Protein AF-A0A432HM19-F1 (afdb_monomer)

Solvent-accessible s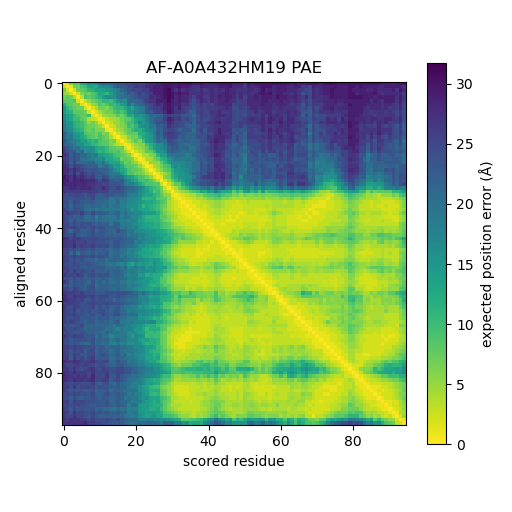urface area (backbone atoms only — not comparable to full-atom values): 5938 Å² total; per-residue (Å²): 137,79,96,77,69,78,69,68,59,58,58,56,60,57,55,65,72,72,70,80,79,85,87,76,81,86,66,100,45,102,65,53,43,78,49,64,29,33,29,42,78,53,97,93,42,52,29,38,40,38,100,87,51,69,26,42,58,38,86,61,96,52,76,94,39,51,81,36,46,31,40,36,32,22,36,77,43,85,49,100,92,44,48,32,34,40,43,76,44,78,42,78,52,85,126

pLDDT: mean 72.33, std 16.24, range [40.94, 89.38]

Foldseek 3Di:
DDPPPPPPVVVVVVVVVVPDDDPDDDDPDPFKDKDKAAWAQDPVGIWGDDPPDIAAEDQDPCVVRHRFIKIFIAGWDQDPVGTHGYGPDIDTDDD

Sequence (95 aa):
MKYRIKRTLIGLLISVLGFSLVTFIGCTGKDMKVVTGTIEQTDDGLVLRTDTNEYTTAGADIAALVGKKVEVTGMITEGTAGKIFNIVGIRALKG

Structure (mmCIF, N/CA/C/O backbone):
data_AF-A0A432HM19-F1
#
_entry.id   AF-A0A432HM19-F1
#
loop_
_atom_site.group_PDB
_atom_site.id
_atom_site.type_symbol
_atom_site.label_atom_id
_atom_site.label_alt_id
_atom_site.label_comp_id
_atom_site.label_asym_id
_atom_site.label_entity_id
_atom_site.label_seq_id
_atom_site.pdbx_PDB_ins_code
_atom_site.Cartn_x
_atom_site.Cartn_y
_atom_site.Cartn_z
_atom_site.occupancy
_atom_site.B_iso_or_equiv
_atom_site.auth_seq_id
_atom_site.auth_comp_id
_atom_site.auth_asym_id
_atom_site.auth_atom_id
_atom_site.pdbx_PDB_model_num
ATOM 1 N N . MET A 1 1 ? -33.085 33.183 24.180 1.00 41.19 1 MET A N 1
ATOM 2 C CA . MET A 1 1 ? -32.435 33.366 22.863 1.00 41.19 1 MET A CA 1
ATOM 3 C C . MET A 1 1 ? -31.224 32.438 22.752 1.00 41.19 1 MET A C 1
ATOM 5 O O . MET A 1 1 ? -30.227 32.665 23.411 1.00 41.19 1 MET A O 1
ATOM 9 N N .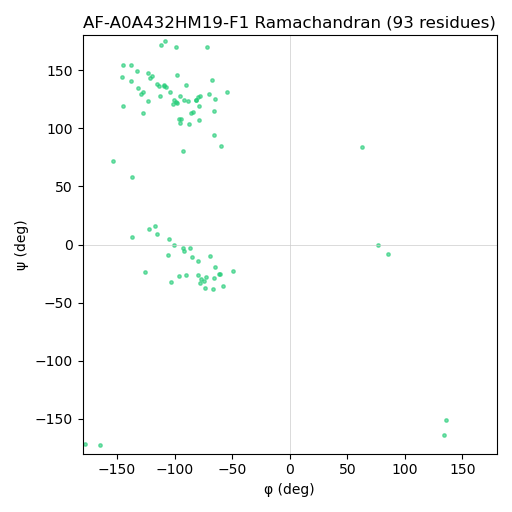 LYS A 1 2 ? -31.363 31.386 21.930 1.00 40.94 2 LYS A N 1
ATOM 10 C CA . LYS A 1 2 ? -30.318 30.718 21.125 1.00 40.94 2 LYS A CA 1
ATOM 11 C C . LYS A 1 2 ? -29.138 30.034 21.850 1.00 40.94 2 LYS A C 1
ATOM 13 O O . LYS A 1 2 ? -28.011 30.513 21.841 1.00 40.94 2 LYS A O 1
ATOM 18 N N . TYR A 1 3 ? -29.377 28.787 22.268 1.00 43.03 3 TYR A N 1
ATOM 19 C CA . TYR A 1 3 ? -28.361 27.725 22.312 1.00 43.03 3 TYR A CA 1
ATOM 20 C C . TYR A 1 3 ? -27.793 27.482 20.892 1.00 43.03 3 TYR A C 1
ATOM 22 O O . TYR A 1 3 ? -28.277 26.621 20.162 1.00 43.03 3 TYR A O 1
ATOM 30 N N . ARG A 1 4 ? -26.791 28.259 20.457 1.00 50.78 4 ARG A N 1
ATOM 31 C CA . ARG A 1 4 ? -26.074 28.058 19.171 1.00 50.78 4 ARG A CA 1
ATOM 32 C C . ARG A 1 4 ? -24.581 27.734 19.333 1.00 50.78 4 ARG A C 1
ATOM 34 O O . ARG A 1 4 ? -23.842 27.814 18.364 1.00 50.78 4 ARG A O 1
ATOM 41 N N . ILE A 1 5 ? -24.129 27.347 20.528 1.00 50.00 5 ILE A N 1
ATOM 42 C CA . ILE A 1 5 ? -22.687 27.220 20.835 1.00 50.00 5 ILE A CA 1
ATOM 43 C C . ILE A 1 5 ? -22.205 25.750 20.901 1.00 50.00 5 ILE A C 1
ATOM 45 O O . ILE A 1 5 ? -21.010 25.484 20.904 1.00 50.00 5 ILE A O 1
ATOM 49 N N . LYS A 1 6 ? -23.100 24.749 20.864 1.00 47.59 6 LYS A N 1
ATOM 50 C CA . LYS A 1 6 ? -22.717 23.340 21.113 1.00 47.59 6 LYS A CA 1
ATOM 51 C C . LYS A 1 6 ? -22.173 22.545 19.913 1.00 47.59 6 LYS A C 1
ATOM 53 O O . LYS A 1 6 ? -21.668 21.452 20.122 1.00 47.59 6 LYS A O 1
ATOM 58 N N . ARG A 1 7 ? -22.255 23.045 18.673 1.00 49.09 7 ARG A N 1
ATOM 59 C CA . ARG A 1 7 ? -21.836 22.281 17.472 1.00 49.09 7 ARG A CA 1
ATOM 60 C C . ARG A 1 7 ? -20.415 22.587 16.991 1.00 49.09 7 ARG A C 1
ATOM 62 O O . ARG A 1 7 ? -19.776 21.717 16.417 1.00 49.09 7 ARG A O 1
ATOM 69 N N . THR A 1 8 ? -19.907 23.785 17.263 1.00 47.66 8 THR A N 1
ATOM 70 C CA . THR A 1 8 ? -18.619 24.253 16.720 1.00 47.66 8 THR A CA 1
ATOM 71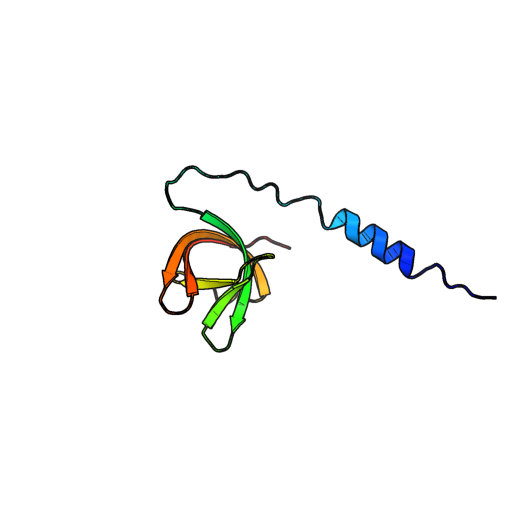 C C . THR A 1 8 ? -17.428 23.917 17.625 1.00 47.66 8 THR A C 1
ATOM 73 O O . THR A 1 8 ? -16.322 23.733 17.136 1.00 47.66 8 THR A O 1
ATOM 76 N N . LEU A 1 9 ? -17.653 23.763 18.936 1.00 49.28 9 LEU A N 1
ATOM 77 C CA . LEU A 1 9 ? -16.618 23.381 19.910 1.00 49.28 9 LEU A CA 1
ATOM 78 C C . LEU A 1 9 ? -16.272 21.882 19.874 1.00 49.28 9 LEU A C 1
ATOM 80 O O . LEU A 1 9 ? -15.131 21.512 20.129 1.00 49.28 9 LEU A O 1
ATOM 84 N N . ILE A 1 10 ? -17.229 21.024 19.503 1.00 52.81 10 ILE A N 1
ATOM 85 C CA . ILE A 1 10 ? -17.012 19.570 19.386 1.00 52.81 10 ILE A CA 1
ATOM 86 C C . ILE A 1 10 ? -16.183 19.244 18.134 1.00 52.81 10 ILE A C 1
ATOM 88 O O . ILE A 1 10 ? -15.294 18.400 18.192 1.00 52.81 10 ILE A O 1
ATOM 92 N N . GLY A 1 11 ? -16.404 19.961 17.025 1.00 47.97 11 GLY A N 1
ATOM 93 C CA . GLY A 1 11 ? -15.609 19.787 15.802 1.00 47.97 11 GLY A CA 1
ATOM 94 C C . GLY A 1 11 ? -14.139 20.201 15.954 1.00 47.97 11 GLY A C 1
ATOM 95 O O . GLY A 1 11 ? -13.271 19.623 15.308 1.00 47.97 11 GLY A O 1
ATOM 96 N N . LEU A 1 12 ? -13.842 21.156 16.844 1.00 47.84 12 LEU A N 1
ATOM 97 C CA . LEU A 1 12 ? -12.482 21.655 17.070 1.00 47.84 12 LEU A CA 1
ATOM 98 C C . LEU A 1 12 ? -11.636 20.702 17.941 1.00 47.84 12 LEU A C 1
ATOM 100 O O . LEU A 1 12 ? -10.438 20.569 17.718 1.00 47.84 12 LEU A O 1
ATOM 104 N N . LEU A 1 13 ? -12.258 19.994 18.890 1.00 48.09 13 LEU A N 1
ATOM 105 C CA . LEU A 1 13 ? -11.594 19.001 19.751 1.00 48.09 13 LEU A CA 1
ATOM 106 C C . LEU A 1 13 ? -11.273 17.688 19.014 1.00 48.09 13 LEU A C 1
ATOM 108 O O . LEU A 1 13 ? -10.256 17.060 19.296 1.00 48.09 13 LEU A O 1
ATOM 112 N N . ILE A 1 14 ? -12.095 17.308 18.030 1.00 53.12 14 ILE A N 1
ATOM 113 C CA . ILE A 1 14 ? -11.867 16.126 17.178 1.00 53.12 14 ILE A CA 1
ATOM 114 C C . ILE A 1 14 ? -10.721 16.368 16.178 1.00 53.12 14 ILE A C 1
ATOM 116 O O . ILE A 1 14 ? -10.005 15.437 15.822 1.00 53.12 14 ILE A O 1
ATOM 120 N N . SER A 1 15 ? -10.493 17.623 15.779 1.00 48.28 15 SER A N 1
ATOM 121 C CA . SER A 1 15 ? -9.418 18.005 14.851 1.00 48.28 15 SER A CA 1
ATOM 122 C C . SER A 1 15 ? -8.013 17.804 15.443 1.00 48.28 15 SER A C 1
ATOM 124 O O . SER A 1 15 ? -7.111 17.322 14.762 1.00 48.28 15 SER A O 1
ATOM 126 N N . VAL A 1 16 ? -7.827 18.086 16.738 1.00 50.03 16 VAL A N 1
ATOM 127 C CA . VAL A 1 16 ? -6.505 18.015 17.395 1.00 50.03 16 VAL A CA 1
ATOM 128 C C . VAL A 1 16 ? -6.107 16.576 17.764 1.00 50.03 16 VAL A C 1
ATOM 130 O O . VAL A 1 16 ? -4.923 16.251 17.792 1.00 50.03 16 VAL A O 1
ATOM 133 N N . LEU A 1 17 ? -7.079 15.679 17.970 1.00 50.72 17 LEU A N 1
ATOM 134 C CA . LEU A 1 17 ? -6.837 14.246 18.206 1.00 50.72 17 LEU A CA 1
ATOM 135 C C . LEU A 1 17 ? -6.548 13.446 16.923 1.00 50.72 17 LEU A C 1
ATOM 137 O O . LEU A 1 17 ? -6.060 12.322 17.012 1.00 50.72 17 LEU A O 1
ATOM 141 N N . GLY A 1 18 ? -6.812 14.016 15.743 1.00 47.06 18 GLY A N 1
ATOM 142 C CA . GLY A 1 18 ? -6.563 13.374 14.448 1.00 47.06 18 GLY A CA 1
ATOM 143 C C . GLY A 1 18 ? -5.152 13.571 13.882 1.00 47.06 18 GLY A C 1
ATOM 144 O O . GLY A 1 18 ? -4.853 13.020 12.828 1.00 47.06 18 GLY A O 1
ATOM 145 N N . PHE A 1 19 ? -4.289 14.346 14.552 1.00 50.66 19 PHE A N 1
ATOM 146 C CA . PHE A 1 19 ? -3.006 14.802 13.993 1.00 50.66 19 PHE A CA 1
ATOM 147 C C . PHE A 1 19 ? -1.754 14.261 14.704 1.00 50.66 19 PHE A C 1
ATOM 149 O O . PHE A 1 19 ? -0.648 14.724 14.433 1.00 50.66 19 PHE A O 1
ATOM 156 N N . SER A 1 20 ? -1.889 13.304 15.626 1.00 49.62 20 SER A N 1
ATOM 157 C CA . SER A 1 20 ? -0.781 12.934 16.518 1.00 49.62 20 SER A CA 1
ATOM 158 C C . SER A 1 20 ? 0.108 11.780 16.057 1.00 49.62 20 SER A C 1
ATOM 160 O O . SER A 1 20 ? 1.081 11.497 16.750 1.00 49.62 20 SER A O 1
ATOM 162 N N . LEU A 1 21 ? -0.148 11.100 14.934 1.00 51.59 21 LEU A N 1
ATOM 163 C CA . LEU A 1 21 ? 0.657 9.908 14.645 1.00 51.59 21 LEU A CA 1
ATOM 164 C C . LEU A 1 21 ? 0.786 9.539 13.167 1.00 51.59 21 LEU A C 1
ATOM 166 O O . LEU A 1 21 ? 0.286 8.506 12.735 1.00 51.59 21 LEU A O 1
ATOM 170 N N . VAL A 1 22 ? 1.546 10.319 12.399 1.00 55.09 22 VAL A N 1
ATOM 171 C CA . VAL A 1 22 ? 2.269 9.738 11.254 1.00 55.09 22 VAL A CA 1
ATOM 172 C C . VAL A 1 22 ? 3.692 10.293 11.196 1.00 55.09 22 VAL A C 1
ATOM 174 O O . VAL A 1 22 ? 4.126 10.881 10.213 1.00 55.09 22 VAL A O 1
ATOM 177 N N . THR A 1 23 ? 4.454 10.102 12.271 1.00 54.22 23 THR A N 1
ATOM 178 C CA . THR A 1 23 ? 5.918 10.085 12.173 1.00 54.22 23 THR A CA 1
ATOM 179 C C . THR A 1 23 ? 6.349 8.639 11.970 1.00 54.22 23 THR A C 1
ATOM 181 O O . THR A 1 23 ? 6.712 7.961 12.930 1.00 54.22 23 THR A O 1
ATOM 184 N N . PHE A 1 24 ? 6.266 8.140 10.735 1.00 48.72 24 PHE A N 1
ATOM 185 C CA . PHE A 1 24 ? 6.933 6.886 10.384 1.00 48.72 24 PHE A CA 1
ATOM 186 C C . PHE A 1 24 ? 8.309 7.193 9.790 1.00 48.72 24 PHE A C 1
ATOM 188 O O . PHE A 1 24 ? 8.444 7.743 8.698 1.00 48.72 24 PHE A O 1
ATOM 195 N N . ILE A 1 25 ? 9.323 6.893 10.599 1.00 58.09 25 ILE A N 1
ATOM 196 C CA . ILE A 1 25 ? 10.753 6.983 10.303 1.00 58.09 25 ILE A CA 1
ATOM 197 C C . ILE A 1 25 ? 11.109 5.938 9.234 1.00 58.09 25 ILE A C 1
ATOM 199 O O . ILE A 1 25 ? 10.567 4.835 9.226 1.00 58.09 25 ILE A O 1
ATOM 203 N N . GLY A 1 26 ? 11.999 6.324 8.316 1.00 61.53 26 GLY A N 1
ATOM 204 C CA . GLY A 1 26 ? 12.313 5.592 7.091 1.00 61.53 26 GLY A CA 1
ATOM 205 C C . GLY A 1 26 ? 13.103 4.289 7.249 1.00 61.53 26 GLY A C 1
ATOM 206 O O . GLY A 1 26 ? 13.687 3.997 8.289 1.00 61.53 26 GLY A O 1
ATOM 207 N N . CYS A 1 27 ? 13.187 3.545 6.143 1.00 45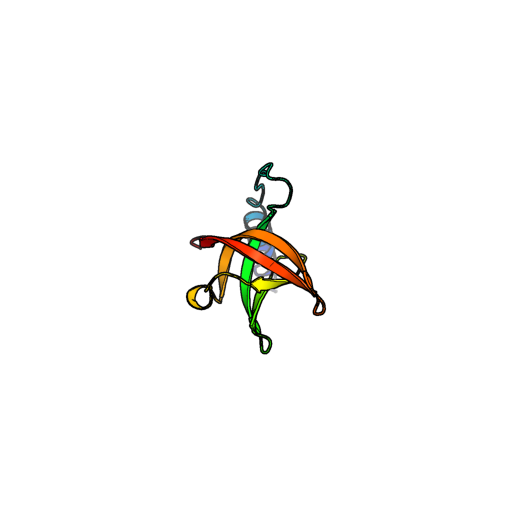.12 27 CYS A N 1
ATOM 208 C CA . CYS A 1 27 ? 14.144 2.458 5.963 1.00 45.12 27 CYS A CA 1
ATOM 209 C C . CYS A 1 27 ? 14.998 2.706 4.715 1.00 45.12 27 CYS A C 1
ATOM 211 O O . CYS A 1 27 ? 14.493 2.854 3.604 1.00 45.12 27 CYS A O 1
ATOM 213 N N . THR A 1 28 ? 16.314 2.732 4.922 1.00 58.78 28 THR A N 1
ATOM 214 C CA . THR A 1 28 ? 17.351 2.680 3.890 1.00 58.78 28 THR A CA 1
ATOM 215 C C . THR A 1 28 ? 17.313 1.317 3.194 1.00 58.78 28 THR A C 1
ATOM 217 O O . THR A 1 28 ? 17.927 0.356 3.643 1.00 58.78 28 THR A O 1
ATOM 220 N N . GLY A 1 29 ? 16.599 1.244 2.077 1.00 50.94 29 GLY A N 1
ATOM 221 C CA . GLY A 1 29 ? 16.722 0.216 1.047 1.00 50.94 29 GLY A CA 1
ATOM 222 C C . GLY A 1 29 ? 16.462 0.932 -0.268 1.00 50.94 29 GLY A C 1
ATOM 223 O O . GLY A 1 29 ? 15.428 1.576 -0.380 1.00 50.94 29 GLY A O 1
ATOM 224 N N . LYS A 1 30 ? 17.432 0.941 -1.188 1.00 56.97 30 LYS A N 1
ATOM 225 C CA . LYS A 1 30 ? 17.616 2.013 -2.188 1.00 56.97 30 LYS A CA 1
ATOM 226 C C . LYS A 1 30 ? 16.373 2.442 -2.993 1.00 56.97 30 LYS A C 1
ATOM 228 O O . LYS A 1 30 ? 16.334 3.609 -3.352 1.00 56.97 30 LYS A O 1
ATOM 233 N N . ASP A 1 31 ? 15.331 1.621 -3.136 1.00 69.31 31 ASP A N 1
ATOM 234 C CA . ASP A 1 31 ? 14.080 2.005 -3.815 1.00 69.31 31 ASP A CA 1
ATOM 235 C C . ASP A 1 31 ? 12.799 1.549 -3.088 1.00 69.31 31 ASP A C 1
ATOM 237 O O . ASP A 1 31 ? 11.687 1.727 -3.588 1.00 69.31 31 ASP A O 1
ATOM 241 N N . MET A 1 32 ? 12.927 0.983 -1.881 1.00 73.19 32 MET A N 1
ATOM 242 C CA . MET A 1 32 ? 11.773 0.555 -1.091 1.00 73.19 32 MET A CA 1
ATOM 243 C C . MET A 1 32 ? 11.166 1.747 -0.351 1.00 73.19 32 MET A C 1
ATOM 245 O O . MET A 1 32 ? 11.828 2.451 0.412 1.00 73.19 32 MET A O 1
ATOM 249 N N . LYS A 1 33 ? 9.876 1.966 -0.575 1.00 82.62 33 LYS A N 1
ATOM 250 C CA . LYS A 1 33 ? 9.056 2.964 0.095 1.00 82.62 33 LYS A CA 1
ATOM 251 C C . LYS A 1 33 ? 8.081 2.259 1.020 1.00 82.62 33 LYS A C 1
ATOM 253 O O . LYS A 1 33 ? 7.476 1.255 0.653 1.00 82.62 33 LYS A O 1
ATOM 258 N N . VAL A 1 34 ? 7.938 2.807 2.217 1.00 86.12 34 VAL A N 1
ATOM 259 C CA . VAL A 1 34 ? 6.848 2.464 3.127 1.00 86.12 34 VAL A CA 1
ATOM 260 C C . VAL A 1 34 ? 5.792 3.540 2.947 1.00 86.12 34 VAL A C 1
ATOM 262 O O . VAL A 1 34 ? 6.090 4.727 3.086 1.00 86.12 34 VAL A O 1
ATOM 265 N N . VAL A 1 35 ? 4.585 3.133 2.580 1.00 85.56 35 VAL A N 1
ATOM 266 C CA . VAL A 1 35 ? 3.459 4.028 2.345 1.00 85.56 35 VAL A CA 1
ATOM 267 C C . VAL A 1 35 ? 2.266 3.529 3.135 1.00 85.56 35 VAL A C 1
ATOM 269 O O . VAL A 1 35 ? 1.880 2.366 3.055 1.00 85.56 35 VAL A O 1
ATOM 272 N N . THR A 1 36 ? 1.666 4.440 3.888 1.00 88.62 36 THR A N 1
ATOM 273 C CA . THR A 1 36 ? 0.444 4.176 4.638 1.00 88.62 36 THR A CA 1
ATOM 274 C C . THR A 1 36 ? -0.726 4.819 3.916 1.00 88.62 36 THR A C 1
ATOM 276 O O . THR A 1 36 ? -0.670 5.994 3.559 1.00 88.62 36 THR A O 1
ATOM 279 N N . GLY A 1 37 ? -1.793 4.055 3.716 1.00 87.44 37 GLY A N 1
ATOM 280 C CA . GLY A 1 37 ? -2.982 4.515 3.011 1.00 87.44 37 GLY A CA 1
ATOM 281 C C . GLY A 1 37 ? -4.169 3.594 3.241 1.00 87.44 37 GLY A C 1
ATOM 282 O O . GLY A 1 37 ? -4.113 2.674 4.058 1.00 87.44 37 GLY A O 1
ATOM 283 N N . THR A 1 38 ? -5.248 3.851 2.520 1.00 89.38 38 THR A N 1
ATOM 284 C CA . THR A 1 38 ? -6.454 3.023 2.520 1.00 89.38 38 THR A CA 1
ATOM 285 C C . THR A 1 38 ? -6.529 2.275 1.200 1.00 89.38 38 THR A C 1
ATOM 287 O O . THR A 1 38 ? -6.284 2.863 0.146 1.00 89.38 38 THR A O 1
ATOM 290 N N . ILE A 1 39 ? -6.851 0.981 1.249 1.00 89.31 39 ILE A N 1
ATOM 291 C CA . ILE A 1 39 ? -7.127 0.224 0.025 1.00 89.31 39 ILE A CA 1
ATOM 292 C C . ILE A 1 39 ? -8.545 0.531 -0.428 1.00 89.31 39 ILE A C 1
ATOM 294 O O . ILE A 1 39 ? -9.497 0.365 0.335 1.00 89.31 39 ILE A O 1
ATOM 298 N N . GLU A 1 40 ? -8.686 0.941 -1.677 1.00 86.69 40 GLU A N 1
ATOM 299 C CA . GLU A 1 40 ? -9.968 1.170 -2.322 1.00 86.69 40 GLU A CA 1
ATOM 300 C C . GLU A 1 40 ? -10.080 0.318 -3.583 1.00 86.69 40 GLU A C 1
ATOM 302 O O . GLU A 1 40 ? -9.086 0.028 -4.250 1.00 86.69 40 GLU A O 1
ATOM 307 N N . GLN A 1 41 ? -11.302 -0.105 -3.892 1.00 86.44 41 GLN A N 1
ATOM 308 C CA . GLN A 1 41 ? -11.614 -0.781 -5.141 1.00 86.44 41 GLN A CA 1
ATOM 309 C C . GLN A 1 41 ? -12.220 0.238 -6.103 1.00 86.44 41 GLN A C 1
ATOM 311 O O . GLN A 1 41 ? -13.220 0.876 -5.776 1.00 86.44 41 GLN A O 1
ATOM 316 N N . THR A 1 42 ? -11.599 0.391 -7.266 1.00 82.88 42 THR A N 1
ATOM 317 C CA . THR A 1 42 ? -12.078 1.197 -8.388 1.00 82.88 42 THR A CA 1
ATOM 318 C C . THR A 1 42 ? -12.463 0.283 -9.548 1.00 82.88 42 THR A C 1
ATOM 320 O O . THR A 1 42 ? -12.199 -0.923 -9.522 1.00 82.88 42 THR A O 1
ATOM 323 N N . ASP A 1 43 ? -13.073 0.856 -10.584 1.00 77.75 43 ASP A N 1
ATOM 324 C CA . ASP A 1 43 ? -13.444 0.122 -11.799 1.00 77.75 43 ASP A CA 1
ATOM 325 C C . ASP A 1 43 ? -12.214 -0.466 -12.526 1.00 77.75 43 ASP A C 1
ATOM 327 O O . ASP A 1 43 ? -12.317 -1.499 -13.185 1.00 77.75 43 ASP A O 1
ATOM 331 N N . ASP A 1 44 ? -11.039 0.147 -12.334 1.00 73.25 44 ASP A N 1
ATOM 332 C CA . ASP A 1 44 ? -9.761 -0.255 -12.936 1.00 73.25 44 ASP A CA 1
ATOM 333 C C . ASP A 1 44 ? -8.942 -1.231 -12.063 1.00 73.25 44 ASP A C 1
ATOM 335 O O . ASP A 1 44 ? -7.896 -1.724 -12.494 1.00 73.25 44 ASP A O 1
ATOM 339 N N . GLY A 1 45 ? -9.386 -1.527 -10.833 1.00 81.00 45 GLY A N 1
ATOM 340 C CA . GLY A 1 45 ? -8.733 -2.481 -9.932 1.00 81.00 45 GLY A CA 1
ATOM 341 C C . GLY A 1 45 ? -8.598 -2.000 -8.486 1.00 81.00 45 GLY A C 1
ATOM 342 O O . GLY A 1 45 ? -9.421 -1.255 -7.968 1.00 81.00 45 GLY A O 1
ATOM 343 N N . LEU A 1 46 ? -7.567 -2.479 -7.787 1.00 86.56 46 LEU A N 1
ATOM 344 C CA . LEU A 1 46 ? -7.290 -2.092 -6.400 1.00 86.56 46 LEU A CA 1
ATOM 345 C C . LEU A 1 46 ? -6.261 -0.960 -6.361 1.00 86.56 46 LEU A C 1
ATOM 347 O O . LEU A 1 46 ? -5.157 -1.082 -6.908 1.00 86.56 46 LEU A O 1
ATOM 351 N N . VAL A 1 47 ? -6.596 0.119 -5.661 1.00 88.56 47 VAL A N 1
ATOM 352 C CA . VAL A 1 47 ? -5.732 1.289 -5.487 1.00 88.56 47 VAL A CA 1
ATOM 353 C C . VAL A 1 47 ? -5.417 1.523 -4.014 1.00 88.56 47 VAL A C 1
ATOM 355 O O . VAL A 1 47 ? -6.235 1.295 -3.125 1.00 88.56 47 VAL A O 1
ATOM 358 N N . LEU A 1 48 ? -4.204 1.996 -3.751 1.00 86.81 48 LEU A N 1
ATOM 359 C CA . LEU A 1 48 ? -3.780 2.521 -2.465 1.00 86.81 48 LEU A CA 1
ATOM 360 C C . LEU A 1 48 ? -3.950 4.035 -2.509 1.00 86.81 48 LEU A C 1
ATOM 362 O O . LEU A 1 48 ? -3.138 4.744 -3.116 1.00 86.81 48 LEU A O 1
ATOM 366 N N . ARG A 1 49 ? -4.987 4.534 -1.838 1.00 86.50 49 ARG A N 1
ATOM 367 C CA . ARG A 1 49 ? -5.190 5.969 -1.671 1.00 86.50 49 ARG A CA 1
ATOM 368 C C . ARG A 1 49 ? -4.466 6.451 -0.422 1.00 86.50 49 ARG A C 1
ATOM 370 O O . ARG A 1 49 ? -4.687 5.958 0.684 1.00 86.50 49 ARG A O 1
ATOM 377 N N . THR A 1 50 ? -3.589 7.424 -0.610 1.00 86.12 50 THR A N 1
ATOM 378 C CA . THR A 1 50 ? -2.927 8.161 0.472 1.00 86.12 50 THR A CA 1
ATOM 379 C C . THR A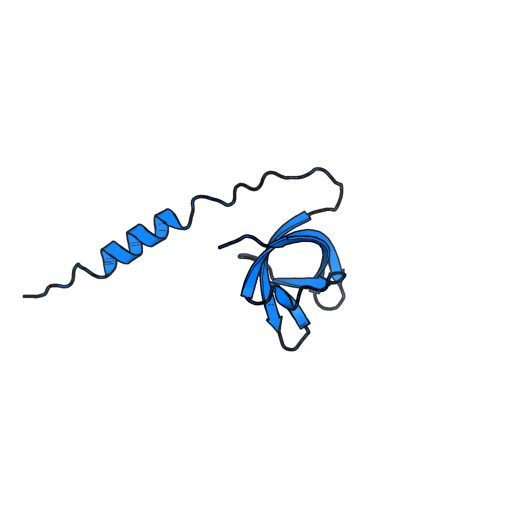 1 50 ? -3.486 9.576 0.535 1.00 86.12 50 THR A C 1
ATOM 381 O O . THR A 1 50 ? -4.243 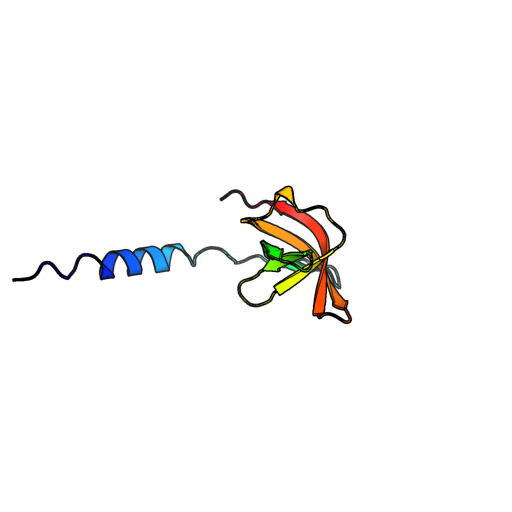9.987 -0.342 1.00 86.12 50 THR A O 1
ATOM 384 N N . ASP A 1 51 ? -3.065 10.359 1.526 1.00 78.94 51 ASP A N 1
ATOM 385 C CA . ASP A 1 51 ? -3.530 11.743 1.685 1.00 78.94 51 ASP A CA 1
ATOM 386 C C . ASP A 1 51 ? -3.106 12.666 0.525 1.00 78.94 51 ASP A C 1
ATOM 388 O O . ASP A 1 51 ? -3.678 13.736 0.336 1.00 78.94 51 ASP A O 1
ATOM 392 N N . THR A 1 52 ? -2.083 12.276 -0.246 1.00 73.81 52 THR A N 1
ATOM 393 C CA . THR A 1 52 ? -1.456 13.132 -1.274 1.00 73.81 52 THR A CA 1
ATOM 394 C C . THR A 1 52 ? -1.403 12.514 -2.664 1.00 73.81 52 THR A C 1
ATOM 396 O O . THR A 1 52 ? -1.272 13.233 -3.650 1.00 73.81 52 THR A O 1
ATOM 399 N N . ASN A 1 53 ? -1.444 11.188 -2.758 1.00 80.88 53 ASN A N 1
ATOM 400 C CA . ASN A 1 53 ? -1.264 10.449 -4.000 1.00 80.88 53 ASN A CA 1
ATOM 401 C C . ASN A 1 53 ? -2.155 9.206 -4.012 1.00 80.88 53 ASN A C 1
ATOM 403 O O . ASN A 1 53 ? -2.456 8.624 -2.967 1.00 80.88 53 ASN A O 1
ATOM 407 N N . GLU A 1 54 ? -2.489 8.756 -5.210 1.00 85.75 54 GLU A N 1
ATOM 408 C CA . GLU A 1 54 ? -3.128 7.471 -5.454 1.00 85.75 54 GLU A CA 1
ATOM 409 C C . GLU A 1 54 ? -2.156 6.582 -6.227 1.00 85.75 54 GLU A C 1
ATOM 411 O O . GLU A 1 54 ? -1.468 7.053 -7.137 1.00 85.75 54 GLU A O 1
ATOM 416 N N . TYR A 1 55 ? -2.068 5.316 -5.827 1.00 86.19 55 TYR A N 1
ATOM 417 C CA . TYR A 1 55 ? -1.193 4.343 -6.463 1.00 86.19 55 TYR A CA 1
ATOM 418 C C . TYR A 1 55 ? -1.973 3.098 -6.852 1.00 86.19 55 TYR A C 1
ATOM 420 O O . TYR A 1 55 ? -2.660 2.508 -6.017 1.00 86.19 55 TYR A O 1
ATOM 428 N N . 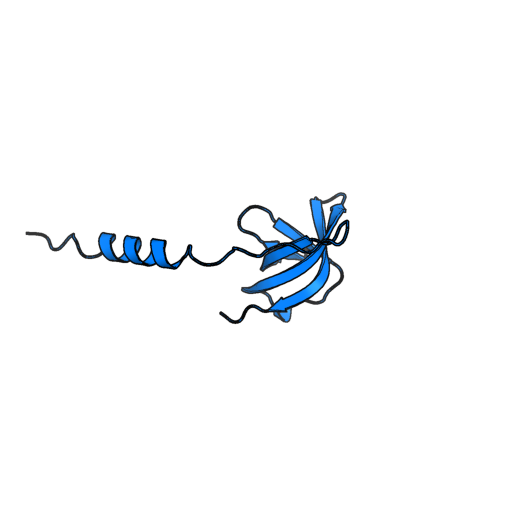THR A 1 56 ? -1.808 2.638 -8.087 1.00 88.25 56 THR A N 1
ATOM 429 C CA . THR A 1 56 ? -2.321 1.328 -8.493 1.00 88.25 56 THR A CA 1
ATOM 430 C C . THR A 1 56 ? -1.504 0.249 -7.801 1.00 88.25 56 THR A C 1
ATOM 432 O O . THR A 1 56 ? -0.273 0.288 -7.826 1.00 88.25 56 THR A O 1
ATOM 435 N N . THR A 1 57 ? -2.168 -0.706 -7.162 1.00 86.50 57 THR A N 1
ATOM 436 C CA . THR A 1 57 ? -1.475 -1.763 -6.421 1.00 86.50 57 THR A CA 1
ATOM 437 C C . THR A 1 57 ? -1.203 -2.961 -7.318 1.00 86.50 57 THR A C 1
ATOM 439 O O . THR A 1 57 ? -2.049 -3.364 -8.114 1.00 86.50 57 THR A O 1
ATOM 442 N N . ALA A 1 58 ? -0.002 -3.524 -7.206 1.00 82.44 58 ALA A N 1
ATOM 443 C CA . ALA A 1 58 ? 0.405 -4.712 -7.945 1.00 82.44 58 ALA A CA 1
ATOM 444 C C . ALA A 1 58 ? 1.191 -5.669 -7.039 1.00 82.44 58 ALA A C 1
ATOM 446 O O . ALA A 1 58 ? 1.816 -5.248 -6.063 1.00 82.44 58 ALA A O 1
ATOM 447 N N . GLY A 1 59 ? 1.163 -6.961 -7.375 1.00 73.00 59 GLY A N 1
ATOM 448 C CA . GLY A 1 59 ? 2.021 -7.980 -6.758 1.00 73.00 59 GLY A CA 1
ATOM 449 C C . GLY A 1 59 ? 1.514 -8.605 -5.453 1.00 73.00 59 GLY A C 1
ATOM 450 O O . GLY A 1 59 ? 2.084 -9.603 -5.021 1.00 73.00 59 GLY A O 1
ATOM 451 N N . ALA A 1 60 ? 0.433 -8.098 -4.853 1.00 77.75 60 ALA A N 1
ATOM 452 C CA . ALA A 1 60 ? -0.161 -8.679 -3.650 1.00 77.75 60 ALA A CA 1
ATOM 453 C C . ALA A 1 60 ? -1.694 -8.702 -3.717 1.00 77.75 60 ALA A C 1
ATOM 455 O O . ALA A 1 60 ? -2.313 -7.739 -4.168 1.00 77.75 60 ALA A O 1
ATOM 456 N N . ASP A 1 61 ? -2.303 -9.788 -3.233 1.00 81.69 61 ASP A N 1
ATOM 457 C CA . ASP A 1 61 ? -3.755 -9.870 -3.077 1.00 81.69 61 ASP A CA 1
ATOM 458 C C . ASP A 1 61 ? -4.185 -9.125 -1.807 1.00 81.69 61 ASP A C 1
ATOM 460 O O . ASP A 1 61 ? -3.927 -9.551 -0.679 1.00 81.69 61 ASP A O 1
ATOM 464 N N . ILE A 1 62 ? -4.809 -7.969 -2.011 1.00 82.38 62 ILE A N 1
ATOM 465 C CA . ILE A 1 62 ? -5.265 -7.064 -0.951 1.00 82.38 62 ILE A CA 1
ATOM 466 C C . ILE A 1 62 ? -6.766 -6.800 -1.018 1.00 82.38 62 ILE A C 1
ATOM 468 O O . ILE A 1 62 ? -7.257 -5.900 -0.337 1.00 82.38 62 ILE A O 1
ATOM 472 N N . ALA A 1 63 ? -7.515 -7.591 -1.792 1.00 83.31 63 ALA A N 1
ATOM 473 C CA . ALA A 1 63 ? -8.960 -7.423 -1.936 1.00 83.31 63 ALA A CA 1
ATOM 474 C C . ALA A 1 63 ? -9.686 -7.513 -0.580 1.00 83.31 63 ALA A C 1
ATOM 476 O O . ALA A 1 63 ? -10.612 -6.755 -0.300 1.00 83.31 63 ALA A O 1
ATOM 477 N N . ALA A 1 64 ? -9.204 -8.372 0.324 1.00 84.31 64 ALA A N 1
ATOM 478 C CA . ALA A 1 64 ? -9.738 -8.508 1.683 1.00 84.31 64 ALA A CA 1
ATOM 479 C C . ALA A 1 64 ? -9.471 -7.289 2.596 1.00 84.31 64 ALA A C 1
ATOM 481 O O . ALA A 1 64 ? -9.998 -7.209 3.710 1.00 84.31 64 ALA A O 1
ATOM 482 N N . LEU A 1 65 ? -8.628 -6.353 2.153 1.00 84.38 65 LEU A N 1
ATOM 483 C CA . LEU A 1 65 ? -8.235 -5.156 2.892 1.00 84.38 65 LEU A CA 1
ATOM 484 C C . LEU A 1 65 ? -8.918 -3.887 2.366 1.00 84.38 65 LEU A C 1
ATOM 486 O O . LEU A 1 65 ? -8.635 -2.809 2.883 1.00 84.38 65 LEU A O 1
ATOM 490 N N . VAL A 1 66 ? -9.835 -3.999 1.398 1.00 87.38 66 VAL A N 1
ATOM 491 C CA . VAL A 1 66 ? -10.632 -2.865 0.907 1.00 87.38 66 VAL A CA 1
ATOM 492 C C . VAL A 1 66 ? -11.360 -2.182 2.071 1.00 87.38 66 VAL A C 1
ATOM 494 O O . VAL A 1 66 ? -11.961 -2.828 2.932 1.00 87.38 66 VAL A O 1
ATOM 497 N N . GLY A 1 67 ? -11.253 -0.855 2.127 1.00 83.88 67 GLY A N 1
ATOM 498 C CA . GLY A 1 67 ? -11.779 -0.008 3.197 1.00 83.88 67 GLY A CA 1
ATOM 499 C C . GLY A 1 67 ? -10.959 -0.027 4.492 1.00 83.88 67 GLY A C 1
ATOM 500 O O . GLY A 1 67 ? -11.315 0.670 5.442 1.00 83.88 67 GLY A O 1
ATOM 501 N N . LYS A 1 68 ? -9.866 -0.799 4.567 1.00 86.00 68 LYS A N 1
ATOM 502 C CA . LYS A 1 68 ? -8.961 -0.817 5.724 1.00 86.00 68 LYS A CA 1
ATOM 503 C C . LYS A 1 68 ? -7.746 0.068 5.480 1.00 86.00 68 LYS A C 1
ATOM 505 O O . LYS A 1 68 ? -7.214 0.141 4.372 1.00 86.00 68 LYS A O 1
ATOM 510 N N . LYS A 1 69 ? -7.266 0.687 6.561 1.00 86.62 69 LYS A N 1
ATOM 511 C CA . LYS A 1 69 ? -5.982 1.383 6.571 1.00 86.62 69 LYS A CA 1
ATOM 512 C C . LYS A 1 69 ? -4.857 0.356 6.682 1.00 86.62 69 LYS A C 1
ATOM 514 O O . LYS A 1 69 ? -4.864 -0.504 7.565 1.00 86.62 69 LYS A O 1
ATOM 519 N N . VAL A 1 70 ? -3.894 0.437 5.781 1.00 87.44 70 VAL A N 1
ATOM 520 C CA . VAL A 1 70 ? -2.771 -0.491 5.689 1.00 87.44 70 VAL A CA 1
ATOM 521 C C . VAL A 1 70 ? -1.472 0.288 5.556 1.00 87.44 70 VAL A C 1
ATOM 523 O O . VAL A 1 70 ? -1.431 1.381 4.995 1.00 87.44 70 VAL A O 1
ATOM 526 N N . GLU A 1 71 ? -0.404 -0.288 6.081 1.00 87.62 71 GLU A N 1
ATOM 527 C CA . GLU A 1 71 ? 0.961 0.110 5.780 1.00 87.62 71 GLU A CA 1
ATOM 528 C C . GLU A 1 71 ? 1.518 -0.898 4.782 1.00 87.62 71 GLU A C 1
ATOM 530 O O . GLU A 1 71 ? 1.538 -2.101 5.053 1.00 87.62 71 GLU A O 1
ATOM 535 N N . VAL A 1 72 ? 1.934 -0.418 3.616 1.00 87.31 72 VAL A N 1
ATOM 536 C CA . VAL A 1 72 ? 2.540 -1.247 2.580 1.00 87.31 72 VAL A CA 1
ATOM 537 C C . VAL A 1 72 ? 3.984 -0.835 2.358 1.00 87.31 72 VAL A C 1
ATOM 539 O O . VAL A 1 72 ? 4.321 0.345 2.310 1.00 87.31 72 VAL A O 1
ATOM 542 N N . THR A 1 73 ? 4.842 -1.829 2.198 1.00 87.81 73 THR A N 1
ATOM 543 C CA . THR A 1 73 ? 6.251 -1.664 1.860 1.00 87.81 73 THR A CA 1
ATOM 544 C C . THR A 1 73 ? 6.457 -2.218 0.468 1.00 87.81 73 THR A C 1
ATOM 546 O O . THR A 1 73 ? 6.069 -3.351 0.186 1.00 87.81 73 THR A O 1
ATOM 549 N N . GLY A 1 74 ? 7.053 -1.437 -0.418 1.00 86.69 74 GLY A N 1
ATOM 550 C CA . GLY A 1 74 ? 7.196 -1.831 -1.811 1.00 86.69 74 GLY A CA 1
ATOM 551 C C . GLY A 1 74 ? 7.952 -0.812 -2.637 1.00 86.69 74 GLY A C 1
ATOM 552 O O . GLY A 1 74 ? 8.520 0.132 -2.100 1.00 86.69 74 GLY A O 1
ATOM 553 N N . MET A 1 75 ? 7.985 -1.009 -3.948 1.00 86.50 75 MET A N 1
ATOM 554 C CA . MET A 1 75 ? 8.651 -0.095 -4.876 1.00 86.50 75 MET A CA 1
ATOM 555 C C . MET A 1 75 ? 7.609 0.658 -5.693 1.00 86.50 75 MET A C 1
ATOM 557 O O . MET A 1 75 ? 6.644 0.063 -6.170 1.00 86.50 75 MET A O 1
ATOM 561 N N . ILE A 1 76 ? 7.815 1.963 -5.870 1.00 85.69 76 ILE A N 1
ATOM 562 C CA . ILE A 1 76 ? 6.987 2.775 -6.763 1.00 85.69 76 ILE A CA 1
ATOM 563 C C . ILE A 1 76 ? 7.650 2.771 -8.133 1.00 85.69 76 ILE A C 1
ATOM 565 O O . ILE A 1 76 ? 8.813 3.140 -8.264 1.00 85.69 76 ILE A O 1
ATOM 569 N N . THR A 1 77 ? 6.895 2.371 -9.144 1.00 83.38 77 THR A N 1
ATOM 570 C CA . THR A 1 77 ? 7.312 2.375 -10.546 1.00 83.38 77 THR A CA 1
ATOM 571 C C . THR A 1 77 ? 6.359 3.245 -11.349 1.00 83.38 77 THR A C 1
ATOM 573 O O . THR A 1 77 ? 5.164 3.287 -11.063 1.00 83.38 77 THR A O 1
ATOM 576 N N . GLU A 1 78 ? 6.870 3.972 -12.334 1.00 82.00 78 GLU A N 1
ATOM 577 C CA . GLU A 1 78 ? 6.022 4.714 -13.266 1.00 82.00 78 GLU A CA 1
ATOM 578 C C . GLU A 1 78 ? 5.607 3.774 -14.399 1.00 82.00 78 GLU A C 1
ATOM 580 O O . GLU A 1 78 ? 6.439 3.291 -15.165 1.00 82.00 78 GLU A O 1
ATOM 585 N N . GLY A 1 79 ? 4.316 3.461 -14.458 1.00 72.62 79 GLY A N 1
ATOM 586 C CA . GLY A 1 79 ? 3.701 2.722 -15.549 1.00 72.62 79 GLY A CA 1
ATOM 587 C C . GLY A 1 79 ? 3.014 3.658 -16.538 1.00 72.62 79 GLY A C 1
ATOM 588 O O . GLY A 1 79 ? 2.798 4.840 -16.275 1.00 72.62 79 GLY A O 1
ATOM 589 N N . THR A 1 80 ? 2.599 3.108 -17.677 1.00 68.12 80 THR A N 1
ATOM 590 C CA . THR A 1 80 ? 1.925 3.854 -18.755 1.00 68.12 80 THR A CA 1
ATOM 591 C C . THR A 1 80 ? 0.603 4.495 -18.310 1.00 68.12 80 THR A C 1
ATOM 593 O O . THR A 1 80 ? 0.188 5.496 -18.883 1.00 68.12 80 THR A O 1
ATOM 596 N N . ALA A 1 81 ? -0.041 3.929 -17.283 1.00 69.06 81 ALA A N 1
ATOM 597 C CA . ALA A 1 81 ? -1.308 4.391 -16.713 1.00 69.06 81 ALA A CA 1
ATOM 598 C C . ALA A 1 81 ? -1.151 5.217 -15.417 1.00 69.06 81 ALA A C 1
ATOM 600 O O . ALA A 1 81 ? -2.147 5.662 -14.857 1.00 69.06 81 ALA A O 1
ATOM 601 N N . GLY A 1 82 ? 0.077 5.430 -14.924 1.00 78.25 82 GLY A N 1
ATOM 602 C CA . GLY A 1 82 ? 0.335 6.163 -13.680 1.00 78.25 82 GLY A CA 1
ATOM 603 C C . GLY A 1 82 ? 1.338 5.472 -12.756 1.00 78.25 82 GLY A C 1
ATOM 604 O O . GLY A 1 82 ? 2.093 4.592 -13.165 1.00 78.25 82 GLY A O 1
ATOM 605 N N . LYS A 1 83 ? 1.371 5.887 -11.484 1.00 81.88 83 LYS A N 1
ATOM 606 C CA . LYS A 1 83 ? 2.296 5.331 -10.486 1.00 81.88 83 LYS A CA 1
ATOM 607 C C . LYS A 1 83 ? 1.777 3.987 -9.971 1.00 81.88 83 LYS A C 1
ATOM 609 O O . LYS A 1 83 ? 0.721 3.918 -9.346 1.00 81.88 83 LYS A O 1
ATOM 614 N N . ILE A 1 84 ? 2.556 2.936 -10.184 1.00 85.88 84 ILE A N 1
ATOM 615 C CA . ILE A 1 84 ? 2.272 1.575 -9.733 1.00 85.88 84 ILE A CA 1
ATOM 616 C C . ILE A 1 84 ? 3.093 1.294 -8.478 1.00 85.88 84 ILE A C 1
ATOM 618 O O . ILE A 1 84 ? 4.321 1.406 -8.489 1.00 85.88 84 ILE A O 1
ATOM 622 N N . PHE A 1 85 ? 2.419 0.905 -7.399 1.00 87.06 85 PHE A N 1
ATOM 623 C CA . PHE A 1 85 ? 3.043 0.470 -6.159 1.00 87.06 85 PHE A CA 1
ATOM 624 C C . PHE A 1 85 ? 3.125 -1.054 -6.134 1.00 87.06 85 PHE A C 1
ATOM 626 O O . PHE A 1 85 ? 2.121 -1.749 -5.973 1.00 87.06 85 PHE A O 1
ATOM 633 N N . ASN A 1 86 ? 4.339 -1.570 -6.293 1.00 87.56 86 ASN A N 1
ATOM 634 C CA . ASN A 1 86 ? 4.608 -2.996 -6.293 1.00 87.56 86 ASN A CA 1
ATOM 635 C C . ASN A 1 86 ? 4.853 -3.453 -4.855 1.00 87.56 86 ASN A C 1
ATOM 637 O O . ASN A 1 86 ? 5.890 -3.143 -4.259 1.00 87.56 86 ASN A O 1
ATOM 641 N N . ILE A 1 87 ? 3.854 -4.107 -4.272 1.00 87.31 87 ILE A N 1
ATOM 642 C CA . ILE A 1 87 ? 3.811 -4.390 -2.844 1.00 87.31 87 ILE A CA 1
ATOM 643 C C . ILE A 1 87 ? 4.664 -5.621 -2.528 1.00 87.31 87 ILE A C 1
ATOM 645 O O . ILE A 1 87 ? 4.443 -6.702 -3.061 1.00 87.31 87 ILE A O 1
ATOM 649 N N . VAL A 1 88 ? 5.617 -5.455 -1.613 1.00 86.50 88 VAL A N 1
ATOM 650 C CA . VAL A 1 88 ? 6.493 -6.524 -1.107 1.00 86.50 88 VAL A CA 1
ATOM 651 C C . VAL A 1 88 ? 6.054 -6.983 0.286 1.00 86.50 88 VAL A C 1
ATOM 653 O O . VAL A 1 88 ? 6.186 -8.154 0.629 1.00 86.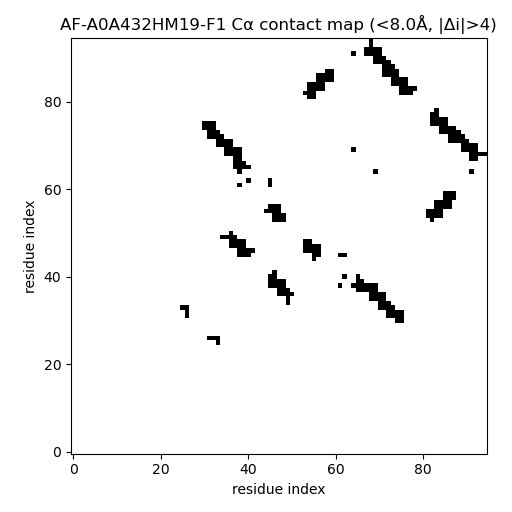50 88 VAL A O 1
ATOM 656 N N . GLY A 1 89 ? 5.512 -6.075 1.099 1.00 83.56 89 GLY A N 1
ATOM 657 C CA . GLY A 1 89 ? 5.015 -6.379 2.437 1.00 83.56 89 GLY A CA 1
ATOM 658 C C . GLY A 1 89 ? 3.798 -5.537 2.785 1.00 83.56 89 GLY A C 1
ATOM 659 O O . GLY A 1 89 ? 3.711 -4.377 2.392 1.00 83.56 89 GLY A O 1
ATOM 660 N N . ILE A 1 90 ? 2.855 -6.122 3.520 1.00 86.44 90 ILE A N 1
ATOM 661 C CA . ILE A 1 90 ? 1.616 -5.458 3.941 1.00 86.44 90 ILE A CA 1
ATOM 662 C C . ILE A 1 90 ? 1.416 -5.693 5.422 1.00 86.44 90 ILE A C 1
ATOM 664 O O . ILE A 1 90 ? 1.511 -6.819 5.910 1.00 86.44 90 ILE A O 1
ATOM 668 N N . ARG A 1 91 ? 1.060 -4.626 6.125 1.00 85.44 91 ARG A N 1
ATOM 669 C CA . ARG A 1 91 ? 0.615 -4.671 7.506 1.00 85.44 91 ARG A CA 1
ATOM 670 C C . ARG A 1 91 ? -0.713 -3.941 7.621 1.00 85.44 91 ARG A C 1
ATOM 672 O O . ARG A 1 91 ? -0.783 -2.726 7.464 1.00 85.44 91 ARG A O 1
ATOM 679 N N . ALA A 1 92 ? -1.774 -4.682 7.927 1.00 82.81 92 ALA A N 1
ATOM 680 C CA . ALA A 1 92 ? -3.048 -4.068 8.269 1.00 82.81 92 ALA A CA 1
ATOM 681 C C . ALA A 1 92 ? -2.897 -3.285 9.578 1.00 82.81 92 ALA A C 1
ATOM 683 O O . ALA A 1 92 ? -2.463 -3.835 10.595 1.00 82.81 92 ALA A O 1
ATOM 684 N N . LEU A 1 93 ? -3.258 -2.004 9.552 1.00 80.25 93 LEU A N 1
ATOM 685 C CA . LEU A 1 93 ? -3.333 -1.200 10.758 1.00 80.25 93 LEU A CA 1
ATOM 686 C C . LEU A 1 93 ? -4.706 -1.473 11.370 1.00 80.25 93 LEU A C 1
ATOM 688 O O . LEU A 1 93 ? -5.738 -1.200 10.757 1.00 80.25 93 LEU A O 1
ATOM 692 N N . LYS A 1 94 ? -4.726 -2.095 12.552 1.00 68.56 94 LYS A N 1
ATOM 693 C CA . LYS A 1 94 ? -5.972 -2.251 13.307 1.00 68.56 94 LYS A CA 1
ATOM 694 C C . LYS A 1 94 ? -6.428 -0.852 13.723 1.00 68.56 94 LYS A C 1
ATOM 696 O O . LYS A 1 94 ? -5.696 -0.173 14.441 1.00 68.56 94 LYS A O 1
ATOM 701 N N . GLY A 1 95 ? -7.572 -0.433 13.185 1.00 50.97 95 GLY A N 1
ATOM 702 C CA . GLY A 1 95 ? -8.320 0.733 13.655 1.00 50.97 95 GLY A CA 1
ATOM 703 C C . GLY A 1 95 ? -9.037 0.446 14.961 1.00 50.97 95 GLY A C 1
ATOM 704 O O . GLY A 1 95 ? -9.286 -0.752 15.238 1.00 50.97 95 GLY A O 1
#

Nearest PDB structures (foldseek):
  8c5y-assembly1_L  TM=7.342E-01  e=1.166E-02  Pyrococcus abyssi
  4joi-assembly2_B  TM=7.185E-01  e=2.772E-02  Homo sapiens
  4joi-assembly1_A  TM=6.611E-01  e=1.850E-02  Homo sapiens
  8soj-assembly1_B  TM=6.788E-01  e=3.70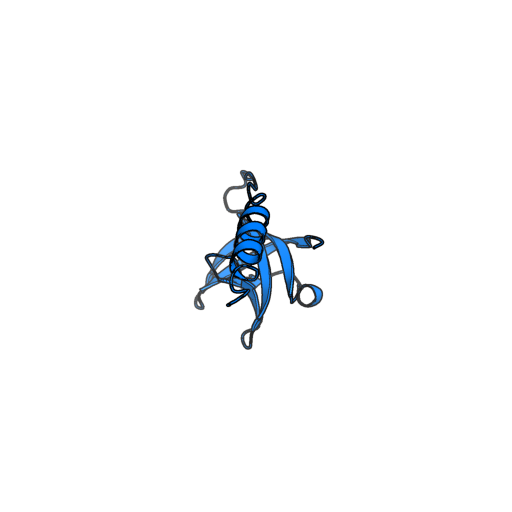1E-02  Enterovirus A71
  2z6k-assembly1_A  TM=5.538E-01  e=2.937E-02  Homo sapiens

Radius of gyration: 17.58 Å; Cα contacts (8 Å, |Δi|>4): 148; chains: 1; bounding box: 50×43×42 Å

Secondary structure (DSSP, 8-state):
-----TTHHHHHHHHHHTSS---------TTEEEEEEEEEEETTEEEEE-SS-EEEEESS--GGGBTSEEEEEEEEEEETTEEEEEEEEEEE---

Mean predicted aligned error: 13.12 Å